Protein AF-A0A839HG51-F1 (afdb_monomer_lite)

Organism: NCBI:txid2759899

Secondary structure (DSSP, 8-state):
------------------------------------PPP-----------------HHHHS-HHHHHHTTTHHHH-GGG-STTS------HHHHHHHHHHHHS-TTT-HHHHHHTT--HHHHHHHHHHHHT-

Foldseek 3Di:
DDDDDDDDDDDPPDDDDDDDDDDDDDDDDDDDDDDDDDDDDDDDDPPPDPPPDDDDVVCVVQVLVVLLVVPCVAQNDLSPDHPHRLQADDPVVLVVLVVLCPDDCVVDVSVVVSVVDDSVSRNSNRVVSNVD

Radius of gyration: 25.0 Å; chains: 1; bounding box: 66×49×52 Å

pLDDT: mean 73.17, std 17.76, range [39.59, 96.94]

Sequence (132 aa):
MNSHELMFPAGPWALRRARGLVLASLTLSLAGLAPTAAQAGSSSKKTPTPTTVAVNPRAIDSPGRLLASNCFQCHGTGGTGGFDKIRGGEAEEIREYRDLARKPARQDIMAAHAQGYTDAQIALILQNLKAK

InterPro domains:
  IPR036909 Cytochrome c-like domain superfamily [G3DSA:1.10.760.10] (62-129)
  IPR036909 Cytochrome c-like domain superfamily [SSF46626] (20-127)

Structure (mmCIF, N/CA/C/O backbone):
data_AF-A0A839HG51-F1
#
_entry.id   AF-A0A839HG51-F1
#
loop_
_atom_site.group_PDB
_atom_site.id
_atom_site.type_symbol
_atom_site.label_atom_id
_atom_site.label_alt_id
_atom_site.label_comp_id
_atom_site.label_asym_id
_atom_site.label_entity_id
_atom_site.label_seq_id
_atom_site.pdbx_PDB_ins_code
_atom_site.Cartn_x
_atom_site.Cartn_y
_atom_site.Cartn_z
_atom_site.occupancy
_atom_site.B_iso_or_equiv
_atom_site.auth_seq_id
_atom_site.auth_comp_id
_atom_site.auth_asym_id
_atom_site.auth_atom_id
_atom_site.pdbx_PDB_model_num
ATOM 1 N N . MET A 1 1 ? 23.530 36.173 19.262 1.00 45.91 1 MET A N 1
ATOM 2 C CA . MET A 1 1 ? 22.681 36.179 18.049 1.00 45.91 1 MET A CA 1
ATOM 3 C C . MET A 1 1 ? 21.616 35.104 18.262 1.00 45.91 1 MET A C 1
ATOM 5 O O . MET A 1 1 ? 21.973 33.942 18.224 1.00 45.91 1 MET A O 1
ATOM 9 N N . ASN A 1 2 ? 20.445 35.357 18.852 1.00 39.59 2 ASN A N 1
ATOM 10 C CA . ASN A 1 2 ? 19.268 36.097 18.369 1.00 39.59 2 ASN A CA 1
ATOM 11 C C . ASN A 1 2 ? 18.823 35.774 16.928 1.00 39.59 2 ASN A C 1
ATOM 13 O O . ASN A 1 2 ? 19.455 36.241 15.986 1.00 39.59 2 ASN A O 1
ATOM 17 N N . SER A 1 3 ? 17.704 35.033 16.830 1.00 44.81 3 SER A N 1
ATOM 18 C CA . SER A 1 3 ? 16.421 35.443 16.211 1.00 44.81 3 SER A CA 1
ATOM 19 C C . SER A 1 3 ? 15.834 34.524 15.120 1.00 44.81 3 SER A C 1
ATOM 21 O O . SER A 1 3 ? 16.506 34.203 14.146 1.00 44.81 3 SER A O 1
ATOM 23 N N . HIS A 1 4 ? 14.522 34.260 15.292 1.00 50.19 4 HIS A N 1
ATOM 24 C CA . HIS A 1 4 ? 13.500 33.615 14.433 1.00 50.19 4 HIS A CA 1
ATOM 25 C C . HIS A 1 4 ? 13.330 32.100 14.684 1.00 50.19 4 HIS A C 1
ATOM 27 O O . HIS A 1 4 ? 14.064 31.301 14.122 1.00 50.19 4 HIS A O 1
ATOM 33 N N . GLU A 1 5 ? 12.424 31.589 15.531 1.00 50.03 5 GLU A N 1
ATOM 34 C CA . GLU A 1 5 ? 11.078 32.024 15.967 1.00 50.03 5 GLU A CA 1
ATOM 35 C C . GLU A 1 5 ? 10.138 32.412 14.807 1.00 50.03 5 GLU A C 1
ATOM 37 O O . GLU A 1 5 ? 9.883 33.585 14.548 1.00 50.03 5 GLU A O 1
ATOM 42 N N . LEU A 1 6 ? 9.600 31.395 14.127 1.00 55.28 6 LEU A N 1
ATOM 43 C CA . LEU A 1 6 ? 8.303 31.433 13.438 1.00 55.28 6 LEU A CA 1
ATOM 44 C C . LEU A 1 6 ? 7.474 30.283 14.037 1.00 55.28 6 LEU A C 1
ATOM 46 O O . LEU A 1 6 ? 7.658 29.121 13.691 1.00 55.28 6 LEU A O 1
ATOM 50 N N . MET A 1 7 ? 6.758 30.522 15.136 1.00 44.38 7 MET A N 1
ATOM 51 C CA . MET A 1 7 ? 5.385 31.043 15.140 1.00 44.38 7 MET A CA 1
ATOM 52 C C . MET A 1 7 ? 4.443 30.228 14.234 1.00 44.38 7 MET A C 1
ATOM 54 O O . MET A 1 7 ? 4.010 30.693 13.184 1.00 44.38 7 MET A O 1
ATOM 58 N N . PHE A 1 8 ? 4.082 29.022 14.675 1.00 47.25 8 PHE A N 1
AT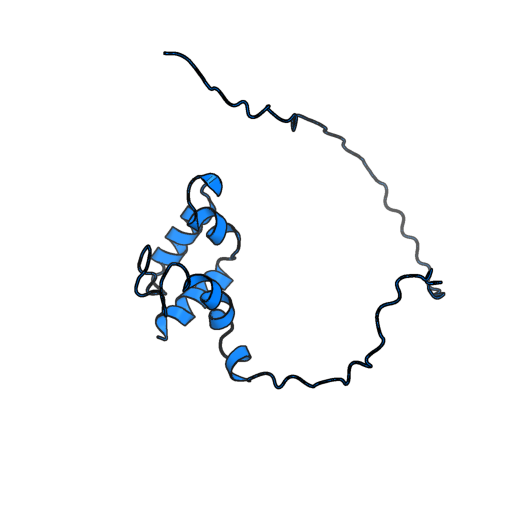OM 59 C CA . PHE A 1 8 ? 2.815 28.394 14.292 1.00 47.25 8 PHE A CA 1
ATOM 60 C C . PHE A 1 8 ? 1.826 28.576 15.454 1.00 47.25 8 PHE A C 1
ATOM 62 O O . PHE A 1 8 ? 2.073 28.032 16.534 1.00 47.25 8 PHE A O 1
ATOM 69 N N . PRO A 1 9 ? 0.729 29.338 15.292 1.00 50.62 9 PRO A N 1
ATOM 70 C CA . PRO A 1 9 ? -0.250 29.503 16.357 1.00 50.62 9 PRO A CA 1
ATOM 71 C C . PRO A 1 9 ? -1.023 28.204 16.609 1.00 50.62 9 PRO A C 1
ATOM 73 O O . PRO A 1 9 ? -1.510 27.540 15.692 1.00 50.62 9 PRO A O 1
ATOM 76 N N . ALA A 1 10 ? -1.152 27.876 17.893 1.00 50.72 10 ALA A N 1
ATOM 77 C CA . ALA A 1 10 ? -2.013 26.831 18.418 1.00 50.72 10 ALA A CA 1
ATOM 78 C C . ALA A 1 10 ? -3.477 27.092 18.020 1.00 50.72 10 ALA A C 1
ATOM 80 O O . ALA A 1 10 ? -4.094 28.061 18.458 1.00 50.72 10 ALA A O 1
ATOM 81 N N . GLY A 1 11 ? -4.032 26.220 17.176 1.00 47.47 11 GLY A N 1
ATOM 82 C CA . GLY A 1 11 ? -5.448 26.233 16.820 1.00 47.47 11 GLY A CA 1
ATOM 83 C C . GLY A 1 11 ? -6.321 25.629 17.934 1.00 47.47 11 GLY A C 1
ATOM 84 O O . GLY A 1 11 ? -5.950 24.600 18.505 1.00 47.47 11 GLY A O 1
ATOM 85 N N . PRO A 1 12 ? -7.491 26.214 18.241 1.00 47.91 12 PRO A N 1
ATOM 86 C CA . PRO A 1 12 ? -8.400 25.713 19.265 1.00 47.91 12 PRO A CA 1
ATOM 87 C C . PRO A 1 12 ? -9.261 24.563 18.718 1.00 47.91 12 PRO A C 1
ATOM 89 O O . PRO A 1 12 ? -10.319 24.784 18.141 1.00 47.91 12 PRO A O 1
ATOM 92 N N . TRP A 1 13 ? -8.837 23.316 18.924 1.00 57.81 13 TRP A N 1
ATOM 93 C CA . TRP A 1 13 ? -9.692 22.127 18.731 1.00 57.81 13 TRP A CA 1
ATOM 94 C C . TRP A 1 13 ? -10.183 21.533 20.063 1.00 57.81 13 TRP A C 1
ATOM 96 O O . TRP A 1 13 ? -10.722 20.427 20.119 1.00 57.81 13 TRP A O 1
ATOM 106 N N . ALA A 1 14 ? -10.054 22.297 21.151 1.00 50.44 14 ALA A N 1
ATOM 107 C CA . ALA A 1 14 ? -10.644 21.960 22.434 1.00 50.44 14 ALA A CA 1
ATOM 108 C C . ALA A 1 14 ? -12.159 22.229 22.431 1.00 50.44 14 ALA A C 1
ATOM 110 O O . ALA A 1 14 ? -12.612 23.366 22.365 1.00 50.44 14 ALA A O 1
ATOM 111 N N . LEU A 1 15 ? -12.903 21.136 22.604 1.00 54.75 15 LEU A N 1
ATOM 112 C CA . LEU A 1 15 ? -14.262 21.049 23.140 1.00 54.75 15 LEU A CA 1
ATOM 113 C C . LEU A 1 15 ? -15.389 21.714 22.338 1.00 54.75 15 LEU A C 1
ATOM 115 O O . LEU A 1 15 ? -15.677 22.898 22.471 1.00 54.75 15 LEU A O 1
ATOM 119 N N . ARG A 1 16 ? -16.233 20.855 21.756 1.00 51.94 16 ARG A N 1
ATOM 120 C CA . ARG A 1 16 ? -17.682 20.974 21.961 1.00 51.94 16 ARG A CA 1
ATOM 121 C C . ARG A 1 16 ? -18.350 19.603 21.948 1.00 51.94 16 ARG A C 1
ATOM 123 O O . ARG A 1 16 ? -18.588 18.997 20.911 1.00 51.94 16 ARG A O 1
ATOM 130 N N . ARG A 1 17 ? -18.655 19.124 23.157 1.00 59.06 17 ARG A N 1
ATOM 131 C CA . ARG A 1 17 ? -19.692 18.122 23.402 1.00 59.06 17 ARG A CA 1
ATOM 132 C C . ARG A 1 17 ? -21.042 18.749 23.065 1.00 59.06 17 ARG A C 1
ATOM 134 O O . ARG A 1 17 ? -21.372 19.794 23.616 1.00 59.06 17 ARG A O 1
ATOM 141 N N . ALA A 1 18 ? -21.849 18.065 22.270 1.00 49.66 18 ALA A N 1
ATOM 142 C CA . ALA A 1 18 ? -23.295 18.216 22.323 1.00 49.66 18 ALA A CA 1
ATOM 143 C C . ALA A 1 18 ? -23.937 16.854 22.047 1.00 49.66 18 ALA A C 1
ATOM 145 O O . ALA A 1 18 ? -23.915 16.348 20.929 1.00 49.66 18 ALA A O 1
ATOM 146 N N . ARG A 1 19 ? -24.476 16.246 23.111 1.00 57.00 19 ARG A N 1
ATOM 147 C CA . ARG A 1 19 ? -25.455 15.161 23.026 1.00 57.00 19 ARG A CA 1
ATOM 148 C C . ARG A 1 19 ? -26.715 15.774 22.417 1.00 57.00 19 ARG A C 1
ATOM 150 O O . ARG A 1 19 ? -27.385 16.552 23.086 1.00 57.00 19 ARG A O 1
ATOM 157 N N . GLY A 1 20 ? -27.001 15.451 21.164 1.00 44.44 20 GLY A N 1
ATOM 158 C CA . GLY A 1 20 ? -28.286 15.715 20.528 1.00 44.44 20 GLY A CA 1
ATOM 159 C C . GLY A 1 20 ? -29.042 14.402 20.403 1.00 44.44 20 GLY A C 1
ATOM 160 O O . GLY A 1 20 ? -28.711 13.581 19.556 1.00 44.44 20 GLY A O 1
ATOM 161 N N . LEU A 1 21 ? -30.015 14.188 21.286 1.00 56.41 21 LEU A N 1
ATOM 162 C CA . LEU A 1 21 ? -31.044 13.167 21.127 1.00 56.41 21 LEU A CA 1
ATOM 163 C C . LEU A 1 21 ? -31.909 13.613 19.936 1.00 56.41 21 LEU A C 1
ATOM 165 O O . LEU A 1 21 ? -32.553 14.655 20.027 1.00 56.41 21 LEU A O 1
ATOM 169 N N . VAL A 1 22 ? -31.902 12.886 18.819 1.00 54.75 22 VAL A N 1
ATOM 170 C CA . VAL A 1 22 ? -32.822 13.160 17.704 1.00 54.75 22 VAL A CA 1
ATOM 171 C C . VAL A 1 22 ? -33.766 11.975 17.584 1.00 54.75 22 VAL A C 1
ATOM 173 O O . VAL A 1 22 ? -33.350 10.857 17.285 1.00 54.75 22 VAL A O 1
ATOM 176 N N . LEU A 1 23 ? -35.031 12.243 17.914 1.00 51.31 23 LEU A N 1
ATOM 177 C CA . LEU A 1 23 ? -36.147 11.317 17.801 1.00 51.31 23 LEU A CA 1
ATOM 178 C C . LEU A 1 23 ? -36.268 10.785 16.369 1.00 51.31 23 LEU A C 1
ATOM 180 O O . LEU A 1 23 ? -36.178 11.533 15.397 1.00 51.31 23 LEU A O 1
ATOM 184 N N . ALA A 1 24 ? -36.550 9.488 16.274 1.00 49.66 24 ALA A N 1
ATOM 185 C CA . ALA A 1 24 ? -36.997 8.835 15.058 1.00 49.66 24 ALA A CA 1
ATOM 186 C C . ALA A 1 24 ? -38.262 9.516 14.510 1.00 49.66 24 ALA A C 1
ATOM 188 O O . ALA A 1 24 ? -39.218 9.768 15.242 1.00 49.66 24 ALA A O 1
ATOM 189 N N . SER A 1 25 ? -38.289 9.780 13.207 1.00 57.94 25 SER A N 1
ATOM 190 C CA . SER A 1 25 ? -39.515 10.085 12.470 1.00 57.94 25 SER A CA 1
ATOM 191 C C . SER A 1 25 ? -39.465 9.338 11.145 1.00 57.94 25 SER A C 1
ATOM 193 O O . SER A 1 25 ? -38.743 9.705 10.221 1.00 57.94 25 SER A O 1
ATOM 195 N N . LEU A 1 26 ? -40.205 8.232 11.102 1.00 55.19 26 LEU A N 1
ATOM 196 C CA . LEU A 1 26 ? -40.479 7.451 9.906 1.00 55.19 26 LEU A CA 1
ATOM 197 C C . LEU A 1 26 ? -41.478 8.247 9.056 1.00 55.19 26 LEU A C 1
ATOM 199 O O . LEU A 1 26 ? -42.634 8.386 9.443 1.00 55.19 26 LEU A O 1
ATOM 203 N N . THR A 1 27 ? -41.045 8.779 7.914 1.00 65.06 27 THR A N 1
ATOM 204 C CA . THR A 1 27 ? -41.962 9.324 6.903 1.00 65.06 27 THR A CA 1
ATOM 205 C C . THR A 1 27 ? -41.688 8.651 5.564 1.00 65.06 27 THR A C 1
ATOM 207 O O . THR A 1 27 ? -40.631 8.801 4.959 1.00 65.06 27 THR A O 1
ATOM 210 N N . LEU A 1 28 ? -42.654 7.835 5.149 1.00 56.22 28 LEU A N 1
ATOM 211 C CA . LEU A 1 28 ? -42.732 7.197 3.845 1.00 56.22 28 LEU A CA 1
ATOM 212 C C . LEU A 1 28 ? -43.494 8.141 2.908 1.00 56.22 28 LEU A C 1
ATOM 214 O O . LEU A 1 28 ? -44.686 8.340 3.117 1.00 56.22 28 LEU A O 1
ATOM 218 N N . SER A 1 29 ? -42.833 8.671 1.876 1.00 60.84 29 SER A N 1
ATOM 219 C CA . SER A 1 29 ? -43.502 9.324 0.740 1.00 60.84 29 SER A CA 1
ATOM 220 C C . SER A 1 29 ? -42.725 9.085 -0.558 1.00 60.84 29 SER A C 1
ATOM 222 O O . SER A 1 29 ? -41.614 9.583 -0.731 1.00 60.84 29 SER A O 1
ATOM 224 N N . LEU A 1 30 ? -43.331 8.320 -1.472 1.00 55.19 30 LEU A N 1
ATOM 225 C CA . LEU A 1 30 ? -42.993 8.272 -2.897 1.00 55.19 30 LEU A CA 1
ATOM 226 C C . LEU A 1 30 ? -43.659 9.460 -3.603 1.00 55.19 30 LEU A C 1
ATOM 228 O O . LEU A 1 30 ? -44.874 9.592 -3.504 1.00 55.19 30 LEU A O 1
ATOM 232 N N . ALA A 1 31 ? -42.898 10.243 -4.369 1.00 47.47 31 ALA A N 1
ATOM 233 C CA . ALA A 1 31 ? -43.304 10.848 -5.648 1.00 47.47 31 ALA A CA 1
ATOM 234 C C . ALA A 1 31 ? -42.176 11.766 -6.143 1.00 47.47 31 ALA A C 1
ATOM 236 O O . ALA A 1 31 ? -41.745 12.672 -5.433 1.00 47.47 31 ALA A O 1
ATOM 237 N N . GLY A 1 32 ? -41.673 11.504 -7.350 1.00 53.75 32 GLY A N 1
ATOM 238 C CA . GLY A 1 32 ? -40.643 12.324 -7.979 1.00 53.75 32 GLY A CA 1
ATOM 239 C C . GLY A 1 32 ? -41.158 13.684 -8.446 1.00 53.75 32 GLY A C 1
ATOM 240 O O . GLY A 1 32 ? -42.358 13.872 -8.592 1.00 53.75 32 GLY A O 1
ATOM 241 N N . LEU A 1 33 ? -40.224 14.596 -8.725 1.00 56.34 33 LEU A N 1
ATOM 242 C CA . LEU A 1 33 ? -40.288 15.613 -9.779 1.00 56.34 33 LEU A CA 1
ATOM 243 C C . LEU A 1 33 ? -38.871 16.199 -9.970 1.00 56.34 33 LEU A C 1
ATOM 245 O O . LEU A 1 33 ? -38.090 16.298 -9.028 1.00 56.34 33 LEU A O 1
ATOM 249 N N . ALA A 1 34 ? -38.532 16.480 -11.225 1.00 56.59 34 ALA A N 1
ATOM 250 C CA . ALA A 1 34 ? -37.194 16.743 -11.755 1.00 56.59 34 ALA A CA 1
ATOM 251 C C . ALA A 1 34 ? -36.486 18.003 -11.198 1.00 56.59 34 ALA A C 1
ATOM 253 O O . ALA A 1 34 ? -37.155 18.956 -10.800 1.00 56.59 34 ALA A O 1
ATOM 254 N N . PRO A 1 35 ? -35.138 18.073 -11.249 1.00 56.03 35 PRO A N 1
ATOM 255 C CA . PRO A 1 35 ? -34.407 19.284 -10.894 1.00 56.03 35 PRO A CA 1
ATOM 256 C C . PRO A 1 35 ? -34.406 20.307 -12.043 1.00 56.03 35 PRO A C 1
ATOM 258 O O . PRO A 1 35 ? -33.953 20.031 -13.155 1.00 56.03 35 PRO A O 1
ATOM 261 N N . THR A 1 36 ? -34.852 21.529 -11.747 1.00 51.97 36 THR A N 1
ATOM 262 C CA . THR A 1 36 ? -34.554 22.740 -12.523 1.00 51.97 36 THR A CA 1
ATOM 263 C C . THR A 1 36 ? -33.087 23.121 -12.328 1.00 51.97 36 THR A C 1
ATOM 265 O O . THR A 1 36 ? -32.698 23.610 -11.268 1.00 51.97 36 THR A O 1
ATOM 268 N N . ALA A 1 37 ? -32.268 22.897 -13.355 1.00 52.72 37 ALA A N 1
ATOM 269 C CA . ALA A 1 37 ? -30.886 23.357 -13.411 1.00 52.72 37 ALA A CA 1
ATOM 270 C C . ALA A 1 37 ? -30.825 24.855 -13.758 1.00 52.72 37 ALA A C 1
ATOM 272 O O . ALA A 1 37 ? -31.248 25.276 -14.836 1.00 52.72 37 ALA A O 1
ATOM 273 N N . ALA A 1 38 ? -30.252 25.649 -12.853 1.00 52.53 38 ALA A N 1
ATOM 274 C CA . ALA A 1 38 ? -29.726 26.970 -13.161 1.00 52.53 38 ALA A CA 1
ATOM 275 C C . ALA A 1 38 ? -28.547 26.836 -14.146 1.00 52.53 38 ALA A C 1
ATOM 277 O O . ALA A 1 38 ? -27.642 26.026 -13.947 1.00 52.53 38 ALA A O 1
ATOM 278 N N . GLN A 1 39 ? -28.573 27.624 -15.221 1.00 50.66 39 GLN A N 1
ATOM 279 C CA . GLN A 1 39 ? -27.485 27.753 -16.190 1.00 50.66 39 GLN A CA 1
ATOM 280 C C . GLN A 1 39 ? -26.537 28.875 -15.757 1.00 50.66 39 GLN A C 1
ATOM 282 O O . GLN A 1 39 ? -27.009 29.953 -15.413 1.00 50.66 39 GLN A O 1
ATOM 287 N N . ALA A 1 40 ? -25.225 28.662 -15.874 1.00 47.94 40 ALA A N 1
ATOM 288 C CA . ALA A 1 40 ? -24.382 29.414 -16.813 1.00 47.94 40 ALA A CA 1
ATOM 289 C C . ALA A 1 40 ? -22.895 29.135 -16.551 1.00 47.94 40 ALA A C 1
ATOM 291 O O . ALA A 1 40 ? -22.300 29.597 -15.585 1.00 47.94 40 ALA A O 1
ATOM 292 N N . GLY A 1 41 ? -22.299 28.399 -17.481 1.00 45.72 41 GLY A N 1
ATOM 293 C CA . GLY A 1 41 ? -20.866 28.179 -17.596 1.00 45.72 41 GLY A CA 1
ATOM 294 C C . GLY A 1 41 ? -20.609 27.565 -18.961 1.00 45.72 41 GLY A C 1
ATOM 295 O O . GLY A 1 41 ? -20.540 26.350 -19.104 1.00 45.72 41 GLY A O 1
ATOM 296 N N . SER A 1 42 ? -20.598 28.412 -19.990 1.00 56.44 42 SER A N 1
ATOM 297 C CA . SER A 1 42 ? -20.348 28.002 -21.367 1.00 56.44 42 SER A CA 1
ATOM 298 C C . SER A 1 42 ? -18.893 27.553 -21.509 1.00 56.44 42 SER A C 1
ATOM 300 O O . SER A 1 42 ? -17.962 28.348 -21.400 1.00 56.44 42 SER A O 1
ATOM 302 N N . SER A 1 43 ? -18.691 26.262 -21.747 1.00 59.88 43 SER A N 1
ATOM 303 C CA . SER A 1 43 ? -17.457 25.728 -22.314 1.00 59.88 43 SER A CA 1
ATOM 304 C C . SER A 1 43 ? -17.809 24.574 -23.241 1.00 59.88 43 SER A C 1
ATOM 306 O O . SER A 1 43 ? -18.212 23.499 -22.814 1.00 59.88 43 SER A O 1
ATOM 308 N N . SER A 1 44 ? -17.730 24.889 -24.533 1.00 63.09 44 SER A N 1
ATOM 309 C CA . SER A 1 44 ? -17.592 24.014 -25.698 1.00 63.09 44 SER A CA 1
ATOM 310 C C . SER A 1 44 ? -18.142 22.582 -25.567 1.00 63.09 44 SER A C 1
ATOM 312 O O . SER A 1 44 ? -17.457 21.662 -25.119 1.00 63.09 44 SER A O 1
ATOM 314 N N . LYS A 1 45 ? -19.371 22.360 -26.057 1.00 53.59 45 LYS A N 1
ATOM 315 C CA . LYS A 1 45 ? -19.875 21.012 -26.357 1.00 53.59 45 LYS A CA 1
ATOM 316 C C . LYS A 1 45 ? -19.052 20.411 -27.500 1.00 53.59 45 LYS A C 1
ATOM 318 O O . LYS A 1 45 ? -19.381 20.598 -28.668 1.00 53.59 45 LYS A O 1
ATOM 323 N N . LYS A 1 46 ? -18.034 19.618 -27.170 1.00 59.97 46 LYS A N 1
ATOM 324 C CA . LYS A 1 46 ? -17.687 18.462 -27.999 1.00 59.97 46 LYS A CA 1
ATOM 325 C C . LYS A 1 46 ? -18.444 17.276 -27.426 1.00 59.97 46 LYS A C 1
ATOM 327 O O . LYS A 1 46 ? -18.234 16.919 -26.273 1.00 59.97 46 LYS A O 1
ATOM 332 N N . THR A 1 47 ? -19.378 16.727 -28.197 1.00 55.44 47 THR A N 1
ATOM 333 C CA . THR A 1 47 ? -20.109 15.508 -27.844 1.00 55.44 47 THR A CA 1
ATOM 334 C C . THR A 1 47 ? -19.094 14.435 -27.439 1.00 55.44 47 THR A C 1
ATOM 336 O O . THR A 1 47 ? -18.254 14.087 -28.273 1.00 55.44 47 THR A O 1
ATOM 339 N N . PRO A 1 48 ? -19.102 13.931 -26.192 1.00 63.41 48 PRO A N 1
ATOM 340 C CA . PRO A 1 48 ? -18.272 12.795 -25.846 1.00 63.41 48 PRO A CA 1
ATOM 341 C C . PRO A 1 48 ? -18.880 11.576 -26.536 1.00 63.41 48 PRO A C 1
ATOM 343 O O . PRO A 1 48 ? -19.914 11.054 -26.123 1.00 63.41 48 PRO A O 1
ATOM 346 N N . THR A 1 49 ? -18.267 11.146 -27.635 1.00 69.12 49 THR A N 1
ATOM 347 C CA . THR A 1 49 ? -18.471 9.796 -28.155 1.00 69.12 49 THR A CA 1
ATOM 348 C C . THR A 1 49 ? -18.159 8.825 -27.012 1.00 69.12 49 THR A C 1
ATOM 350 O O . THR A 1 49 ? -17.120 8.999 -26.367 1.00 69.12 49 THR A O 1
ATOM 353 N N . PRO A 1 50 ? -19.014 7.832 -26.711 1.00 63.94 50 PRO A N 1
ATOM 354 C CA . PRO A 1 50 ? -18.675 6.803 -25.740 1.00 63.94 50 PRO A CA 1
ATOM 355 C C . PRO A 1 50 ? -17.525 5.969 -26.311 1.00 63.94 50 PRO A C 1
ATOM 357 O O . PRO A 1 50 ? -17.728 5.003 -27.040 1.00 63.94 50 PRO A O 1
ATOM 360 N N . THR A 1 51 ? -16.293 6.375 -26.020 1.00 69.50 51 THR A N 1
ATOM 361 C CA . THR A 1 51 ? -15.115 5.553 -26.265 1.00 69.50 51 THR A CA 1
ATOM 362 C C . THR A 1 51 ? -15.133 4.448 -25.222 1.00 69.50 51 THR A C 1
ATOM 364 O O . THR A 1 51 ? -14.804 4.675 -24.058 1.00 69.50 51 THR A O 1
ATOM 367 N N . THR A 1 52 ? -15.549 3.250 -25.625 1.00 70.25 52 THR A N 1
ATOM 368 C CA . THR A 1 52 ? -15.377 2.043 -24.819 1.00 70.25 52 THR A CA 1
ATOM 369 C C . THR A 1 52 ? -13.883 1.814 -24.625 1.00 70.25 52 THR A C 1
ATOM 371 O O . THR A 1 52 ? -13.176 1.404 -25.543 1.00 70.25 52 THR A O 1
ATOM 374 N N . VAL A 1 53 ? -13.384 2.121 -23.431 1.00 74.69 53 VAL A N 1
ATOM 375 C CA . VAL A 1 53 ? -12.004 1.817 -23.058 1.00 74.69 53 VAL A CA 1
ATOM 376 C C . VAL A 1 53 ? -11.916 0.305 -22.870 1.00 74.69 53 VAL A C 1
ATOM 378 O O . VAL A 1 53 ? -12.607 -0.256 -22.020 1.00 74.69 53 VAL A O 1
ATOM 381 N N . ALA A 1 54 ? -11.107 -0.370 -23.685 1.00 73.50 54 ALA A N 1
ATOM 382 C CA . ALA A 1 54 ? -10.873 -1.799 -23.533 1.00 73.50 54 ALA A CA 1
ATOM 383 C C . ALA A 1 54 ? -10.163 -2.053 -22.194 1.00 73.50 54 ALA A C 1
ATOM 385 O O . ALA A 1 54 ? -9.008 -1.668 -22.002 1.00 73.50 54 ALA A O 1
ATOM 386 N N . VAL A 1 55 ? -10.863 -2.685 -21.251 1.00 68.12 55 VAL A N 1
ATOM 387 C CA . VAL A 1 55 ? -10.275 -3.108 -19.978 1.00 68.12 55 VAL A CA 1
ATOM 388 C C . VAL A 1 55 ? -9.392 -4.321 -20.255 1.00 68.12 55 VAL A C 1
ATOM 390 O O . VAL A 1 55 ? -9.872 -5.345 -20.731 1.00 68.12 55 VAL A O 1
ATOM 393 N N . ASN A 1 56 ? -8.092 -4.216 -19.968 1.00 70.56 56 ASN A N 1
ATOM 394 C CA . ASN A 1 56 ? -7.192 -5.366 -20.024 1.00 70.56 56 ASN A CA 1
ATOM 395 C C . ASN A 1 56 ? -7.636 -6.382 -18.951 1.00 70.56 56 ASN A C 1
ATOM 397 O O . ASN A 1 56 ? -7.528 -6.051 -17.766 1.00 70.56 56 ASN A O 1
ATOM 401 N N . PRO A 1 57 ? -8.089 -7.599 -19.312 1.00 62.56 57 PRO A N 1
ATOM 402 C CA . PRO A 1 57 ? -8.582 -8.581 -18.343 1.00 62.56 57 PRO A CA 1
ATOM 403 C C . PRO A 1 57 ? -7.522 -8.929 -17.292 1.00 62.56 57 PRO A C 1
ATOM 405 O O . PRO A 1 57 ? -7.851 -9.076 -16.118 1.00 62.56 57 PRO A O 1
ATOM 408 N N . ARG A 1 58 ? -6.228 -8.848 -17.652 1.00 61.78 58 ARG A N 1
ATOM 409 C CA . ARG A 1 58 ? -5.126 -9.044 -16.700 1.00 61.78 58 ARG A CA 1
ATOM 410 C C . ARG A 1 58 ? -5.169 -8.075 -15.520 1.00 61.78 58 ARG A C 1
ATOM 412 O O . ARG A 1 58 ? -4.571 -8.364 -14.494 1.00 61.78 58 ARG A O 1
ATOM 419 N N . ALA A 1 59 ? -5.776 -6.890 -15.646 1.00 58.38 59 ALA A N 1
ATOM 420 C CA . ALA A 1 59 ? -5.942 -5.938 -14.539 1.00 58.38 59 ALA A CA 1
ATOM 421 C C . ALA A 1 59 ? -6.955 -6.385 -13.488 1.00 58.38 59 ALA A C 1
ATOM 423 O O . ALA A 1 59 ? -6.776 -6.050 -12.320 1.00 58.38 59 ALA A O 1
ATOM 424 N N . ILE A 1 60 ? -7.942 -7.182 -13.891 1.00 59.44 60 ILE A N 1
ATOM 425 C CA . ILE A 1 60 ? -8.886 -7.829 -12.983 1.00 59.44 60 ILE A CA 1
ATOM 426 C C . ILE A 1 60 ? -8.193 -9.007 -12.274 1.00 59.44 60 ILE A C 1
ATOM 428 O O . ILE A 1 60 ? -8.368 -9.190 -11.073 1.00 59.44 60 ILE A O 1
ATOM 432 N N . ASP A 1 61 ? -7.326 -9.734 -12.990 1.00 63.00 61 ASP A N 1
ATOM 433 C CA . ASP A 1 61 ? -6.672 -10.968 -12.514 1.00 63.00 61 ASP A CA 1
ATOM 434 C C . ASP A 1 61 ? -5.616 -10.760 -11.411 1.00 63.00 61 ASP A C 1
ATOM 436 O O . ASP A 1 61 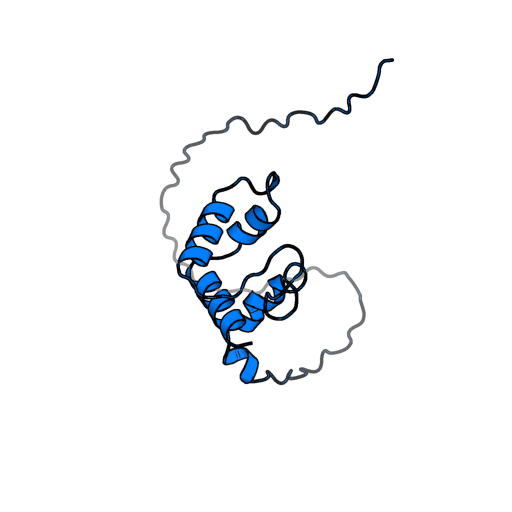? -5.088 -11.722 -10.855 1.00 63.00 61 ASP A O 1
ATOM 440 N N . SER A 1 62 ? -5.273 -9.514 -11.070 1.00 72.25 62 SER A N 1
ATOM 441 C CA . SER A 1 62 ? -4.348 -9.236 -9.968 1.00 72.25 62 SER A CA 1
ATOM 442 C C . SER A 1 62 ? -4.745 -7.957 -9.220 1.00 72.25 62 SER A C 1
ATOM 444 O O . SER A 1 62 ? -4.136 -6.905 -9.453 1.00 72.25 62 SER A O 1
ATOM 446 N N . PRO A 1 63 ? -5.726 -8.008 -8.301 1.00 78.44 63 PRO A N 1
ATOM 447 C CA . PRO A 1 63 ? -6.125 -6.839 -7.510 1.00 78.44 63 PRO A CA 1
ATOM 448 C C . PRO A 1 63 ? -4.936 -6.215 -6.756 1.00 78.44 63 PRO A C 1
ATOM 450 O O . PRO A 1 63 ? -4.841 -4.995 -6.633 1.00 78.44 63 PRO A O 1
ATOM 453 N N . GLY A 1 64 ? -3.950 -7.033 -6.371 1.00 85.75 64 GLY A N 1
ATOM 454 C CA . GLY A 1 64 ? -2.690 -6.581 -5.783 1.00 85.75 64 GLY A CA 1
ATOM 455 C C . GLY A 1 64 ? -1.826 -5.686 -6.677 1.00 85.75 64 GLY A C 1
ATOM 456 O O . GLY A 1 64 ? -1.078 -4.875 -6.151 1.00 85.75 64 GLY A O 1
ATOM 457 N N . ARG A 1 65 ? -1.932 -5.759 -8.013 1.00 87.44 65 ARG A N 1
ATOM 458 C CA . ARG A 1 65 ? -1.069 -4.975 -8.920 1.00 87.44 65 ARG A CA 1
ATOM 459 C C . ARG A 1 65 ? -1.400 -3.489 -8.917 1.00 87.44 65 ARG A C 1
ATOM 461 O O . ARG A 1 65 ? -0.485 -2.674 -8.945 1.00 87.44 65 ARG A O 1
ATOM 468 N N . LEU A 1 66 ? -2.687 -3.142 -8.892 1.00 88.88 66 LEU A N 1
ATOM 469 C CA . LEU A 1 66 ? -3.125 -1.744 -8.803 1.00 88.88 66 LEU A CA 1
ATOM 470 C C . LEU A 1 66 ? -2.832 -1.152 -7.420 1.00 88.88 66 LEU A C 1
ATOM 472 O O . LEU A 1 66 ? -2.529 0.028 -7.295 1.00 88.88 66 LEU A O 1
ATOM 476 N N . LEU A 1 67 ? -2.891 -1.976 -6.374 1.00 90.00 67 LEU A N 1
ATOM 477 C CA . LEU A 1 67 ? -2.502 -1.552 -5.033 1.00 90.00 67 LEU A CA 1
ATOM 478 C C . LEU A 1 67 ? -0.977 -1.336 -4.960 1.00 90.00 67 LEU A C 1
ATOM 480 O O . LEU A 1 67 ? -0.523 -0.272 -4.538 1.00 90.00 67 LEU A O 1
ATOM 484 N N . ALA A 1 68 ? -0.192 -2.294 -5.465 1.00 89.62 68 ALA A N 1
ATOM 485 C CA . ALA A 1 68 ? 1.272 -2.268 -5.460 1.00 89.62 68 ALA A CA 1
ATOM 486 C C . ALA A 1 68 ? 1.879 -1.199 -6.386 1.00 89.62 68 ALA A C 1
ATOM 488 O O . ALA A 1 68 ? 3.021 -0.785 -6.178 1.00 89.62 68 ALA A O 1
ATOM 489 N N . SER A 1 69 ? 1.139 -0.696 -7.385 1.00 88.50 69 SER A N 1
ATOM 490 C CA . SER A 1 69 ? 1.627 0.395 -8.239 1.00 88.50 69 SER A CA 1
ATOM 491 C C . SER A 1 69 ? 1.855 1.705 -7.481 1.00 88.50 69 SER A C 1
ATOM 493 O O . SER A 1 69 ? 2.532 2.588 -7.982 1.00 88.50 69 SER A O 1
ATOM 495 N N . ASN A 1 70 ? 1.350 1.852 -6.261 1.00 91.00 70 ASN A N 1
ATOM 496 C CA . ASN A 1 70 ? 1.642 3.041 -5.460 1.00 91.00 70 ASN A CA 1
ATOM 497 C C . ASN A 1 70 ? 3.001 2.953 -4.738 1.00 91.00 70 ASN A C 1
ATOM 499 O O . ASN A 1 70 ? 3.483 3.956 -4.223 1.00 91.00 70 ASN A O 1
ATOM 503 N N . CYS A 1 71 ? 3.637 1.775 -4.706 1.00 91.62 71 CYS A N 1
ATOM 504 C CA . CYS A 1 71 ? 4.811 1.504 -3.870 1.00 91.62 71 CYS A CA 1
ATOM 505 C C . CYS A 1 71 ? 6.147 1.696 -4.607 1.00 91.62 71 CYS A C 1
ATOM 507 O O . CYS A 1 71 ? 7.158 2.033 -3.989 1.00 91.62 71 CYS A O 1
ATOM 509 N N . PHE A 1 72 ? 6.175 1.495 -5.931 1.00 90.44 72 PHE A N 1
ATOM 510 C CA . PHE A 1 72 ? 7.432 1.452 -6.694 1.00 90.44 72 PHE A CA 1
ATOM 511 C C . PHE A 1 72 ? 8.182 2.785 -6.723 1.00 90.44 72 PHE A C 1
ATOM 513 O O . PHE A 1 72 ? 9.389 2.791 -6.950 1.00 90.44 72 PHE A O 1
ATOM 520 N N . GLN A 1 73 ? 7.490 3.906 -6.492 1.00 90.75 73 GLN A N 1
ATOM 521 C CA . GLN A 1 73 ? 8.123 5.227 -6.469 1.00 90.75 73 GLN A CA 1
ATOM 522 C C . GLN A 1 73 ? 9.157 5.346 -5.346 1.00 90.75 73 GLN A C 1
ATOM 524 O O . GLN A 1 73 ? 10.113 6.103 -5.472 1.00 90.75 73 GLN A O 1
ATOM 529 N N . CYS A 1 74 ? 8.982 4.567 -4.277 1.00 93.50 74 CYS A N 1
ATOM 530 C CA . CYS A 1 74 ? 9.856 4.579 -3.111 1.00 93.50 74 CYS A CA 1
ATOM 531 C C . CYS A 1 74 ? 10.631 3.270 -2.933 1.00 93.50 74 CYS A C 1
ATOM 533 O O . CYS A 1 74 ? 11.735 3.308 -2.404 1.00 93.50 74 CYS A O 1
ATOM 535 N N . HIS A 1 75 ? 10.085 2.136 -3.391 1.00 92.62 75 HIS A N 1
ATOM 536 C CA . HIS A 1 75 ? 10.670 0.802 -3.190 1.00 92.62 75 HIS A CA 1
ATOM 537 C C . HIS A 1 75 ? 11.209 0.136 -4.473 1.00 92.62 75 HIS A C 1
ATOM 539 O O . HIS A 1 75 ? 11.604 -1.034 -4.486 1.00 92.62 75 HIS A O 1
ATOM 545 N N . GLY A 1 76 ? 11.203 0.863 -5.591 1.00 89.44 76 GLY A N 1
ATOM 546 C CA . GLY A 1 76 ? 11.598 0.336 -6.892 1.00 89.44 76 GLY A CA 1
ATOM 547 C C . GLY A 1 76 ? 10.627 -0.708 -7.451 1.00 89.44 76 GLY A C 1
ATOM 548 O O . GLY A 1 76 ? 9.675 -1.164 -6.809 1.00 89.44 76 GLY A O 1
ATOM 549 N N . THR A 1 77 ? 10.853 -1.094 -8.704 1.00 87.56 77 THR A N 1
ATOM 550 C CA . THR A 1 77 ? 10.029 -2.102 -9.378 1.00 87.56 77 THR A CA 1
ATOM 551 C C . THR A 1 77 ? 10.125 -3.442 -8.645 1.00 87.56 77 THR A C 1
ATOM 553 O O . THR A 1 77 ? 11.217 -3.950 -8.396 1.00 87.56 77 THR A O 1
ATOM 556 N N . GLY A 1 78 ? 8.970 -4.010 -8.286 1.00 85.00 78 GLY A N 1
ATOM 557 C CA . GLY A 1 78 ? 8.903 -5.272 -7.542 1.00 85.00 78 GLY A CA 1
ATOM 558 C C . GLY A 1 78 ? 9.373 -5.179 -6.087 1.00 85.00 78 GLY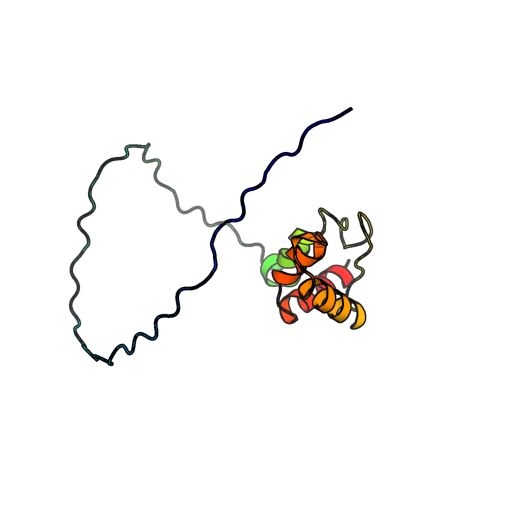 A C 1
ATOM 559 O O . GLY A 1 78 ? 9.595 -6.214 -5.479 1.00 85.00 78 GLY A O 1
ATOM 560 N N . GLY A 1 79 ? 9.545 -3.977 -5.522 1.00 88.81 79 GLY A N 1
ATOM 561 C CA . GLY A 1 79 ? 9.925 -3.832 -4.112 1.00 88.81 79 GLY A CA 1
ATOM 562 C C . GLY A 1 79 ? 11.395 -4.147 -3.817 1.00 88.81 79 GLY A C 1
ATOM 563 O O . GLY A 1 79 ? 11.752 -4.489 -2.693 1.00 88.81 79 GLY A O 1
ATOM 564 N N . THR A 1 80 ? 12.263 -4.089 -4.828 1.00 88.62 80 THR A N 1
ATOM 565 C CA . THR A 1 80 ? 13.642 -4.592 -4.741 1.00 88.62 80 THR A CA 1
ATOM 566 C C . THR A 1 80 ? 14.700 -3.540 -4.380 1.00 8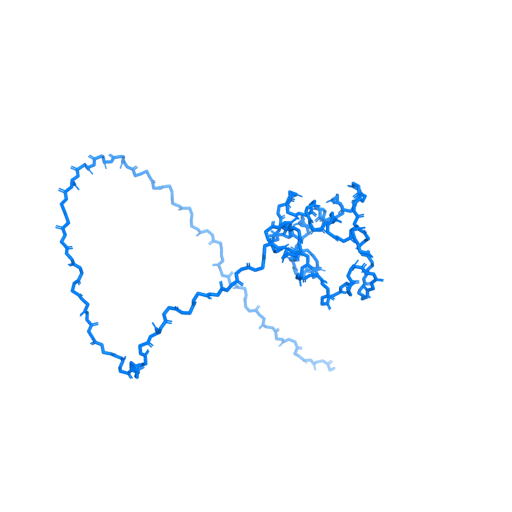8.62 80 THR A C 1
ATOM 568 O O . THR A 1 80 ? 15.871 -3.908 -4.236 1.00 88.62 80 THR A O 1
ATOM 571 N N . GLY A 1 81 ? 14.338 -2.264 -4.196 1.00 88.06 81 GLY A N 1
ATOM 572 C CA . GLY A 1 81 ? 15.304 -1.187 -3.934 1.00 88.06 81 GLY A CA 1
ATOM 573 C C . GLY A 1 81 ? 14.684 0.084 -3.347 1.00 88.06 81 GLY A C 1
ATOM 574 O O . GLY A 1 81 ? 13.648 0.023 -2.707 1.00 88.06 81 GLY A O 1
ATOM 575 N N . GLY A 1 82 ? 15.311 1.241 -3.570 1.00 91.25 82 GLY A N 1
ATOM 576 C CA . GLY A 1 82 ? 14.822 2.527 -3.061 1.00 91.25 82 GLY A CA 1
ATOM 577 C C . GLY A 1 82 ? 15.161 2.757 -1.586 1.00 91.25 82 GLY A C 1
ATOM 578 O O . GLY A 1 82 ? 16.324 2.592 -1.225 1.00 91.25 82 GLY A O 1
ATOM 579 N N . PHE A 1 83 ? 14.185 3.167 -0.765 1.00 89.88 83 PHE A N 1
ATOM 580 C CA . PHE A 1 83 ? 14.408 3.381 0.675 1.00 89.88 83 PHE A CA 1
ATOM 581 C C . PHE A 1 83 ? 14.751 2.079 1.393 1.00 89.88 83 PHE A C 1
ATOM 583 O O . PHE A 1 83 ? 15.752 2.029 2.092 1.00 89.88 83 PHE A O 1
ATOM 590 N N . ASP A 1 84 ? 13.960 1.034 1.148 1.00 88.50 84 ASP A N 1
ATOM 591 C CA . ASP A 1 84 ? 14.126 -0.302 1.715 1.00 88.50 84 ASP A CA 1
ATOM 592 C C . ASP A 1 84 ? 13.515 -1.349 0.780 1.00 88.50 84 ASP A C 1
ATOM 594 O O . ASP A 1 84 ? 12.670 -1.037 -0.064 1.00 88.50 84 ASP A O 1
ATOM 598 N N . LYS A 1 85 ? 13.910 -2.615 0.942 1.00 89.00 85 LYS A N 1
ATOM 599 C CA . LYS A 1 85 ? 13.323 -3.725 0.180 1.00 89.00 85 LYS A CA 1
ATOM 600 C C . LYS A 1 85 ? 12.041 -4.209 0.852 1.00 89.00 85 LYS A C 1
ATOM 602 O O . LYS A 1 85 ? 12.054 -4.484 2.043 1.00 89.00 85 LYS A O 1
ATOM 607 N N . ILE A 1 86 ? 10.988 -4.382 0.057 1.00 87.44 86 ILE A N 1
ATOM 608 C CA . ILE A 1 86 ? 9.714 -4.995 0.455 1.00 87.44 86 ILE A CA 1
ATOM 609 C C . ILE A 1 86 ? 9.491 -6.218 -0.437 1.00 87.44 86 ILE A C 1
ATOM 611 O O . ILE A 1 86 ? 9.009 -6.116 -1.567 1.00 87.44 86 ILE A O 1
ATOM 615 N N . ARG A 1 87 ? 9.979 -7.378 0.008 1.00 77.81 87 ARG A N 1
ATOM 616 C CA . ARG A 1 87 ? 10.081 -8.575 -0.849 1.00 77.81 87 ARG A CA 1
ATOM 617 C C . ARG A 1 87 ? 8.794 -9.384 -0.895 1.00 77.81 87 ARG A C 1
ATOM 619 O O . ARG A 1 87 ? 8.663 -10.260 -1.752 1.00 77.81 87 ARG A O 1
ATOM 626 N N . GLY A 1 88 ? 7.828 -9.021 -0.061 1.00 72.25 88 GLY A N 1
ATOM 627 C CA . GLY A 1 88 ? 6.515 -9.609 -0.074 1.00 72.25 88 GLY A CA 1
ATOM 628 C C . GLY A 1 88 ? 6.494 -10.942 0.657 1.00 72.25 88 GLY A C 1
ATOM 629 O O . GLY A 1 88 ? 7.185 -11.889 0.303 1.00 72.25 88 GLY A O 1
ATOM 630 N N . GLY A 1 89 ? 5.541 -11.050 1.577 1.00 65.00 89 GLY A N 1
ATOM 631 C CA . GLY A 1 89 ? 4.843 -12.271 1.962 1.00 65.00 89 GLY A CA 1
ATOM 632 C C . GLY A 1 89 ? 5.530 -13.138 3.012 1.00 65.00 89 GLY A C 1
ATOM 633 O O . GLY A 1 89 ? 5.209 -14.325 3.143 1.00 65.00 89 GLY A O 1
ATOM 634 N N . GLU A 1 90 ? 6.365 -12.524 3.823 1.00 69.31 90 GLU A N 1
ATOM 635 C CA . GLU A 1 90 ? 6.543 -12.942 5.204 1.00 69.31 90 GLU A CA 1
ATOM 636 C C . GLU A 1 90 ? 5.367 -12.402 6.034 1.00 69.31 90 GLU A C 1
ATOM 638 O O . GLU A 1 90 ? 4.923 -11.265 5.869 1.00 69.31 90 GLU A O 1
ATOM 643 N N . ALA A 1 91 ? 4.845 -13.209 6.961 1.00 69.75 91 ALA A N 1
ATOM 644 C CA . ALA A 1 91 ? 3.849 -12.730 7.923 1.00 69.75 91 ALA A CA 1
ATOM 645 C C . ALA A 1 91 ? 4.409 -11.611 8.828 1.00 69.75 91 ALA A C 1
ATOM 647 O O . ALA A 1 91 ? 3.636 -10.889 9.456 1.00 69.75 91 ALA A O 1
ATOM 648 N N . GLU A 1 92 ? 5.737 -11.491 8.907 1.00 81.81 92 GLU A N 1
ATOM 649 C CA . GLU A 1 92 ? 6.465 -10.420 9.591 1.00 81.81 92 GLU A CA 1
ATOM 650 C C . GLU A 1 92 ? 6.218 -9.054 8.935 1.00 81.81 92 GLU A C 1
ATOM 652 O O . GLU A 1 92 ? 5.823 -8.126 9.631 1.00 81.81 92 GLU A O 1
ATOM 657 N N . GLU A 1 93 ? 6.311 -8.945 7.603 1.00 81.38 93 GLU A N 1
ATOM 658 C CA . GLU A 1 93 ? 6.099 -7.676 6.879 1.00 81.38 93 GLU A CA 1
ATOM 659 C C . GLU A 1 93 ? 4.691 -7.111 7.107 1.00 81.38 93 GLU A C 1
ATOM 661 O O . GLU A 1 93 ? 4.509 -5.901 7.228 1.00 81.38 93 GLU A O 1
ATOM 666 N N . ILE A 1 94 ? 3.670 -7.972 7.216 1.00 82.75 94 ILE A N 1
ATOM 667 C CA . ILE A 1 94 ? 2.311 -7.519 7.554 1.00 82.75 94 ILE A CA 1
ATOM 668 C C . ILE A 1 94 ? 2.292 -6.901 8.956 1.00 82.75 94 ILE A C 1
ATOM 670 O O . ILE A 1 94 ? 1.650 -5.866 9.153 1.00 82.75 94 ILE A O 1
ATOM 674 N N . ARG A 1 95 ? 2.985 -7.510 9.928 1.00 85.50 95 ARG A N 1
ATOM 675 C CA . ARG A 1 95 ? 3.057 -6.990 11.302 1.00 85.50 95 ARG A CA 1
ATOM 676 C C . ARG A 1 95 ? 3.786 -5.658 11.350 1.00 85.50 95 ARG A C 1
ATOM 678 O O . ARG A 1 95 ? 3.241 -4.708 11.906 1.00 85.50 95 ARG A O 1
ATOM 685 N N . GLU A 1 96 ? 4.932 -5.565 10.688 1.00 88.62 96 GLU A N 1
ATOM 686 C CA . GLU A 1 96 ? 5.691 -4.318 10.568 1.00 88.62 96 GLU A CA 1
ATOM 687 C C . GLU A 1 96 ? 4.836 -3.207 9.954 1.00 88.62 96 GLU A C 1
ATOM 689 O O . GLU A 1 96 ? 4.778 -2.093 10.477 1.00 88.62 96 GLU A O 1
ATOM 694 N N . TYR A 1 97 ? 4.073 -3.525 8.908 1.00 91.06 97 TYR A N 1
ATOM 695 C CA . TYR A 1 97 ? 3.160 -2.572 8.291 1.00 91.06 97 TYR A CA 1
ATOM 696 C C . TYR A 1 97 ? 2.056 -2.101 9.249 1.00 91.06 97 TYR A C 1
ATOM 698 O O . TYR A 1 97 ? 1.711 -0.917 9.278 1.00 91.06 97 TYR A O 1
ATOM 706 N N . ARG A 1 98 ? 1.499 -3.002 10.070 1.00 91.38 98 ARG A N 1
ATOM 707 C CA . ARG A 1 98 ? 0.512 -2.634 11.102 1.00 91.38 98 ARG A CA 1
ATOM 708 C C . ARG A 1 98 ? 1.129 -1.766 12.193 1.00 91.38 98 ARG A C 1
ATOM 710 O O . ARG A 1 98 ? 0.468 -0.854 12.691 1.00 91.38 98 ARG A O 1
ATOM 717 N N . ASP A 1 99 ? 2.376 -2.025 12.557 1.00 93.56 99 ASP A N 1
ATOM 718 C CA . ASP A 1 99 ? 3.086 -1.223 13.547 1.00 93.56 99 ASP A CA 1
ATOM 719 C C . ASP A 1 99 ? 3.395 0.174 13.010 1.00 93.56 99 ASP A C 1
ATOM 721 O O . ASP A 1 99 ? 3.194 1.157 13.725 1.00 93.56 99 ASP A O 1
ATOM 725 N N . LEU A 1 100 ? 3.757 0.292 11.729 1.00 93.94 100 LEU A N 1
ATOM 726 C CA . LEU A 1 100 ? 3.863 1.577 11.036 1.00 93.94 100 LEU A CA 1
ATOM 727 C C . LEU A 1 100 ? 2.518 2.312 10.996 1.00 93.94 100 LEU A C 1
ATOM 729 O O . LEU A 1 100 ? 2.475 3.498 11.311 1.00 93.94 100 LEU A O 1
ATOM 733 N N . ALA A 1 101 ? 1.410 1.623 10.704 1.00 94.19 101 ALA A N 1
ATOM 734 C CA . ALA A 1 101 ? 0.080 2.241 10.666 1.00 94.19 101 ALA A CA 1
ATOM 735 C C . ALA A 1 101 ? -0.350 2.841 12.021 1.00 94.19 101 ALA A C 1
ATOM 737 O O . ALA A 1 101 ? -1.110 3.812 12.062 1.00 94.19 101 ALA A O 1
ATOM 738 N N . ARG A 1 102 ? 0.149 2.288 13.136 1.00 95.00 102 ARG A N 1
ATOM 739 C CA . ARG A 1 102 ? -0.094 2.801 14.495 1.00 95.00 102 ARG A CA 1
ATOM 740 C C . ARG A 1 102 ? 0.755 4.026 14.848 1.00 95.00 102 ARG A C 1
ATOM 742 O O . ARG A 1 102 ? 0.405 4.742 15.788 1.00 95.00 102 ARG A O 1
ATOM 749 N N . LYS A 1 103 ? 1.852 4.284 14.130 1.00 95.62 103 LYS A N 1
ATOM 750 C CA . LYS A 1 103 ? 2.700 5.459 14.370 1.00 95.62 103 LYS A CA 1
ATOM 751 C C . LYS A 1 103 ? 2.016 6.741 13.866 1.00 95.62 103 LYS A C 1
ATOM 753 O O . LYS A 1 103 ? 1.244 6.704 12.907 1.00 95.62 103 LYS A O 1
ATOM 758 N N . PRO A 1 104 ? 2.297 7.911 14.468 1.00 96.94 104 PRO A N 1
ATOM 759 C CA . PRO A 1 104 ? 1.836 9.187 13.932 1.00 96.94 104 PRO A CA 1
ATOM 760 C C . PRO A 1 104 ? 2.374 9.427 12.513 1.00 96.94 104 PRO A C 1
ATOM 762 O O . PRO A 1 104 ? 3.585 9.425 12.308 1.00 96.94 104 PRO A O 1
ATOM 765 N N . ALA A 1 105 ? 1.491 9.746 11.560 1.00 94.81 105 ALA A N 1
ATOM 766 C CA . ALA A 1 105 ? 1.837 9.956 10.145 1.00 94.81 105 ALA A CA 1
ATOM 767 C C . ALA A 1 105 ? 2.949 10.996 9.904 1.00 94.81 105 ALA A C 1
ATOM 769 O O . ALA A 1 105 ? 3.673 10.931 8.921 1.00 94.81 105 ALA A O 1
ATOM 770 N N . ARG A 1 106 ? 3.104 11.967 10.812 1.00 95.12 106 ARG A N 1
ATOM 771 C CA . ARG A 1 106 ? 4.136 13.015 10.728 1.00 95.12 106 ARG A CA 1
ATOM 772 C C . ARG A 1 106 ? 5.549 12.553 11.100 1.00 95.12 106 ARG A C 1
ATOM 774 O O . ARG A 1 106 ? 6.485 13.320 10.922 1.00 95.12 106 ARG A O 1
ATOM 781 N N . GLN A 1 107 ? 5.689 11.381 11.720 1.00 93.44 107 GLN A N 1
ATOM 782 C CA . GLN A 1 107 ? 6.975 10.882 12.221 1.00 93.44 107 GLN A CA 1
ATOM 783 C C . GLN A 1 107 ? 7.676 9.959 11.225 1.00 93.44 107 GLN A C 1
ATOM 785 O O . GLN A 1 107 ? 8.878 9.757 11.341 1.00 93.44 107 GLN A O 1
ATOM 790 N N . ASP A 1 108 ? 6.932 9.398 10.273 1.00 93.38 108 ASP A N 1
ATOM 791 C CA . ASP A 1 108 ? 7.427 8.406 9.330 1.00 93.38 108 ASP A CA 1
ATOM 792 C C . ASP A 1 108 ? 6.557 8.444 8.063 1.00 93.38 108 ASP A C 1
ATOM 794 O O . ASP A 1 108 ? 5.327 8.390 8.143 1.00 93.38 108 ASP A O 1
ATOM 798 N N . ILE A 1 109 ? 7.188 8.551 6.891 1.00 93.31 109 ILE A N 1
ATOM 799 C CA . ILE A 1 109 ? 6.476 8.630 5.607 1.00 93.31 109 ILE A CA 1
ATOM 800 C C . ILE A 1 109 ? 5.646 7.368 5.339 1.00 93.31 109 ILE A C 1
ATOM 802 O O . ILE A 1 109 ? 4.524 7.448 4.832 1.00 93.31 109 ILE A O 1
ATOM 806 N N . MET A 1 110 ? 6.149 6.204 5.746 1.00 94.25 110 MET A N 1
ATOM 807 C CA . MET A 1 110 ? 5.439 4.943 5.612 1.00 94.25 110 MET A CA 1
ATOM 808 C C . MET A 1 110 ? 4.329 4.789 6.641 1.00 94.25 110 MET A C 1
ATOM 810 O O . MET A 1 110 ? 3.370 4.087 6.342 1.00 94.25 110 MET A O 1
ATOM 814 N N . ALA A 1 111 ? 4.359 5.482 7.783 1.00 96.00 111 ALA A N 1
ATOM 815 C CA . ALA A 1 111 ? 3.205 5.512 8.687 1.00 96.00 111 ALA A CA 1
ATOM 816 C C . ALA A 1 111 ? 1.973 6.141 8.016 1.00 96.00 111 ALA A C 1
ATOM 818 O O . ALA A 1 111 ? 0.869 5.603 8.119 1.00 96.00 111 ALA A O 1
ATOM 819 N N . ALA A 1 112 ? 2.162 7.232 7.265 1.00 95.25 112 ALA A N 1
ATOM 820 C CA . ALA A 1 112 ? 1.083 7.862 6.503 1.00 95.25 112 ALA A CA 1
ATOM 821 C C . ALA A 1 112 ? 0.531 6.927 5.416 1.00 95.25 112 ALA A C 1
ATOM 823 O O . ALA A 1 112 ? -0.683 6.767 5.281 1.00 95.25 112 ALA A O 1
ATOM 824 N N . HIS A 1 113 ? 1.416 6.264 4.667 1.00 94.19 113 HIS A N 1
ATOM 825 C CA . HIS A 1 113 ? 0.999 5.285 3.665 1.00 94.19 113 HIS A CA 1
ATOM 826 C C . HIS A 1 113 ? 0.319 4.068 4.299 1.00 94.19 113 HIS A C 1
ATOM 828 O O . HIS A 1 113 ? -0.672 3.577 3.759 1.00 94.19 113 HIS A O 1
ATOM 834 N N . ALA A 1 114 ? 0.791 3.623 5.465 1.00 94.06 114 ALA A N 1
ATOM 835 C CA . ALA A 1 114 ? 0.300 2.419 6.110 1.00 94.06 114 ALA A CA 1
ATOM 836 C C . ALA A 1 114 ? -1.121 2.527 6.654 1.00 94.06 114 ALA A C 1
ATOM 838 O O . ALA A 1 114 ? -1.878 1.554 6.645 1.00 94.06 114 ALA A O 1
ATOM 839 N N . GLN A 1 115 ? -1.520 3.734 7.035 1.00 95.50 115 GLN A N 1
ATOM 840 C CA . GLN A 1 115 ? -2.885 4.045 7.453 1.00 95.50 115 GLN A CA 1
ATOM 841 C C . GLN A 1 115 ? -3.903 3.961 6.305 1.00 95.50 115 GLN A C 1
ATOM 843 O O . GLN A 1 115 ? -5.100 3.846 6.561 1.00 95.50 115 GLN A O 1
ATOM 848 N N . GLY A 1 116 ? -3.447 3.989 5.048 1.00 94.44 116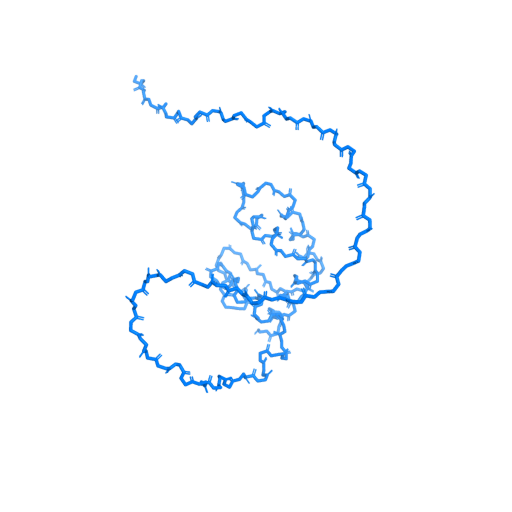 GLY A N 1
ATOM 849 C CA . GLY A 1 116 ? -4.308 3.955 3.864 1.00 94.44 116 GLY A CA 1
ATOM 850 C C . GLY A 1 116 ? -4.792 2.563 3.450 1.00 94.44 116 GLY A C 1
ATOM 851 O O . GLY A 1 116 ? -5.628 2.466 2.552 1.00 94.44 116 GLY A O 1
ATOM 852 N N . TYR A 1 117 ? -4.293 1.491 4.074 1.00 93.25 117 TYR A N 1
ATOM 853 C CA . TYR A 1 117 ? -4.579 0.123 3.644 1.00 93.25 117 TYR A CA 1
ATOM 854 C C . TYR A 1 117 ? -5.057 -0.777 4.784 1.00 93.25 117 TYR A C 1
ATOM 856 O O . TYR A 1 117 ? -4.505 -0.816 5.887 1.00 93.25 117 TYR A O 1
ATOM 864 N N . THR A 1 118 ? -6.049 -1.603 4.476 1.00 93.12 118 THR A N 1
ATOM 865 C CA . THR A 1 118 ? -6.469 -2.730 5.320 1.00 93.12 118 THR A CA 1
ATOM 866 C C . THR A 1 118 ? -5.473 -3.888 5.240 1.00 93.12 118 THR A C 1
ATOM 868 O O . THR A 1 118 ? -4.706 -4.000 4.282 1.00 93.12 118 THR A O 1
ATOM 871 N N . ASP A 1 119 ? -5.502 -4.788 6.221 1.00 90.31 119 ASP A N 1
ATOM 872 C CA . ASP A 1 119 ? -4.649 -5.983 6.264 1.00 90.31 119 ASP A CA 1
ATOM 873 C C . ASP A 1 119 ? -4.821 -6.842 5.001 1.00 90.31 119 ASP A C 1
ATOM 875 O O . ASP A 1 119 ? -3.841 -7.301 4.418 1.00 90.31 119 ASP A O 1
ATOM 879 N N . ALA A 1 120 ? -6.061 -6.981 4.518 1.00 90.69 120 ALA A N 1
ATOM 880 C CA . ALA A 1 120 ? -6.370 -7.709 3.291 1.00 90.69 120 ALA A CA 1
ATOM 881 C C . ALA A 1 120 ? -5.742 -7.054 2.048 1.00 90.69 120 ALA A C 1
ATOM 883 O 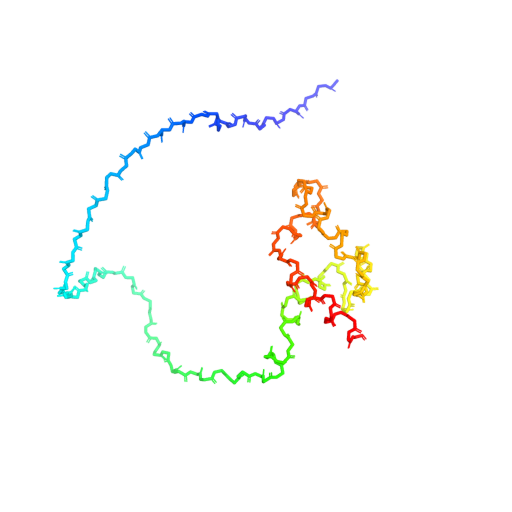O . ALA A 1 120 ? -5.192 -7.744 1.192 1.00 90.69 120 ALA A O 1
ATOM 884 N N . GLN A 1 121 ? -5.775 -5.721 1.951 1.00 91.94 121 GLN A N 1
ATOM 885 C CA . GLN A 1 121 ? -5.128 -5.002 0.849 1.00 91.94 121 GLN A CA 1
ATOM 886 C C . GLN A 1 121 ? -3.603 -5.130 0.906 1.00 91.94 121 GLN A C 1
ATOM 888 O O . GLN A 1 121 ? -2.975 -5.298 -0.137 1.00 91.94 121 GLN A O 1
ATOM 893 N N . ILE A 1 122 ? -3.012 -5.117 2.104 1.00 91.19 122 ILE A N 1
ATOM 894 C CA . ILE A 1 122 ? -1.572 -5.344 2.274 1.00 91.19 122 ILE A CA 1
ATOM 895 C C . ILE A 1 122 ? -1.178 -6.755 1.872 1.00 91.19 122 ILE A C 1
ATOM 897 O O . ILE A 1 122 ? -0.213 -6.917 1.130 1.00 91.19 122 ILE A O 1
ATOM 901 N N . ALA A 1 123 ? -1.955 -7.767 2.250 1.00 89.50 123 ALA A N 1
ATOM 902 C CA . ALA A 1 123 ? -1.714 -9.129 1.791 1.00 89.50 123 ALA A CA 1
ATOM 903 C C . ALA A 1 123 ? -1.716 -9.225 0.252 1.00 89.50 123 ALA A C 1
ATOM 905 O O . ALA A 1 123 ? -0.833 -9.861 -0.323 1.00 89.50 123 ALA A O 1
ATOM 906 N N . LEU A 1 124 ? -2.649 -8.542 -0.424 1.00 90.06 124 LEU A N 1
ATOM 907 C CA . LEU A 1 124 ? -2.694 -8.486 -1.890 1.00 90.06 124 LEU A CA 1
ATOM 908 C C . LEU A 1 124 ? -1.483 -7.759 -2.496 1.00 90.06 124 LEU A C 1
ATOM 910 O O . LEU A 1 124 ? -0.965 -8.201 -3.524 1.00 90.06 124 LEU A O 1
ATOM 914 N N . ILE A 1 125 ? -1.016 -6.670 -1.875 1.00 90.19 125 ILE A N 1
ATOM 915 C CA . ILE A 1 125 ? 0.203 -5.957 -2.292 1.00 90.19 125 ILE A CA 1
ATOM 916 C C . ILE A 1 125 ? 1.411 -6.888 -2.187 1.00 90.19 125 ILE A C 1
ATOM 918 O O . ILE A 1 125 ? 2.094 -7.114 -3.184 1.00 90.19 125 ILE A O 1
ATOM 922 N N . LEU A 1 126 ? 1.638 -7.480 -1.013 1.00 88.62 126 LEU A N 1
ATOM 923 C CA . LEU A 1 126 ? 2.783 -8.356 -0.759 1.00 88.62 126 LEU A CA 1
ATOM 924 C C . LEU A 1 126 ? 2.761 -9.600 -1.658 1.00 88.62 126 LEU A C 1
ATOM 926 O O . LEU A 1 126 ? 3.796 -10.005 -2.184 1.00 88.62 126 LEU A O 1
ATOM 930 N N . GLN A 1 127 ? 1.582 -10.174 -1.910 1.00 88.00 127 GLN A N 1
ATOM 931 C CA . GLN A 1 127 ? 1.426 -11.271 -2.866 1.00 88.00 127 GLN A CA 1
ATOM 932 C C . GLN A 1 127 ? 1.816 -10.854 -4.294 1.00 88.00 127 GLN A C 1
ATOM 934 O O . GLN A 1 127 ? 2.401 -11.653 -5.024 1.00 88.00 127 GLN A O 1
ATOM 939 N N . ASN A 1 128 ? 1.520 -9.617 -4.704 1.00 87.81 128 ASN A N 1
ATOM 940 C CA . ASN A 1 128 ? 1.916 -9.119 -6.021 1.00 87.81 128 ASN A CA 1
ATOM 941 C C . ASN A 1 128 ? 3.428 -8.896 -6.141 1.00 87.81 128 ASN A C 1
ATOM 943 O O . ASN A 1 128 ? 3.988 -9.145 -7.207 1.00 87.81 128 ASN A O 1
ATOM 947 N N . LEU A 1 129 ? 4.066 -8.445 -5.059 1.00 87.12 129 LEU A N 1
ATOM 948 C CA . LEU A 1 129 ? 5.513 -8.233 -4.998 1.00 87.12 129 LEU A CA 1
ATOM 949 C C . LEU A 1 129 ? 6.280 -9.563 -5.019 1.00 87.12 129 LEU A C 1
ATOM 951 O O . LEU A 1 129 ? 7.269 -9.661 -5.733 1.00 87.12 129 LEU A O 1
ATOM 955 N N . LYS A 1 130 ? 5.758 -10.616 -4.370 1.00 83.31 130 LYS A N 1
ATOM 956 C CA . LYS A 1 130 ? 6.311 -11.984 -4.451 1.00 83.31 130 LYS A CA 1
ATOM 957 C C . LYS A 1 130 ? 6.383 -12.559 -5.864 1.00 83.31 130 LYS A C 1
ATOM 959 O O . LYS A 1 130 ? 7.219 -13.410 -6.141 1.00 83.31 130 LYS A O 1
ATOM 964 N N . ALA A 1 131 ? 5.443 -12.185 -6.727 1.00 68.00 131 ALA A N 1
ATOM 965 C CA . ALA A 1 131 ? 5.280 -12.784 -8.049 1.00 68.00 131 ALA A CA 1
ATOM 966 C C . ALA A 1 131 ? 6.213 -12.181 -9.123 1.00 68.00 131 ALA A C 1
ATOM 968 O O . ALA A 1 131 ? 5.993 -12.423 -10.313 1.00 68.00 131 ALA A O 1
ATOM 969 N N . LYS A 1 132 ? 7.198 -11.361 -8.734 1.00 61.12 132 LYS A N 1
ATOM 970 C CA . LYS A 1 132 ? 8.102 -10.618 -9.623 1.00 61.12 132 LYS A CA 1
ATOM 971 C C . LYS A 1 132 ? 9.558 -10.850 -9.251 1.00 61.12 132 LYS A C 1
ATOM 973 O O . LYS A 1 132 ? 10.346 -11.013 -10.205 1.00 61.12 132 LYS A O 1
#